Protein AF-A0A1J6XU21-F1 (afdb_monomer_lite)

Sequence (105 aa):
MTATPTLLAADVSVVSVDDIALAAYASPALTTVRQPFEEMGRAAAQRLISHIEGTDAGDEPACIRSSSSAHPPRLRRPPRADRAGWARMAASPPMTRPFGTTRAR

Radius of gyration: 22.46 Å; chains: 1; bounding box: 61×49×42 Å

Structure (mmCIF, N/CA/C/O backbone):
data_AF-A0A1J6XU21-F1
#
_entry.id   AF-A0A1J6XU21-F1
#
loop_
_atom_site.group_PDB
_atom_site.id
_atom_site.type_symbol
_atom_site.label_atom_id
_atom_site.label_alt_id
_atom_site.label_comp_id
_atom_site.label_asym_id
_atom_site.label_entity_id
_atom_site.label_seq_id
_atom_site.pdbx_PDB_ins_code
_atom_site.Cartn_x
_atom_site.Cartn_y
_atom_site.Cartn_z
_atom_site.occupancy
_atom_site.B_iso_or_equiv
_atom_site.auth_seq_id
_atom_site.auth_comp_id
_atom_site.auth_asym_id
_atom_site.auth_atom_id
_atom_site.pdbx_PDB_model_num
ATOM 1 N N . MET A 1 1 ? 34.660 15.334 -13.157 1.00 36.59 1 MET A N 1
ATOM 2 C CA . MET A 1 1 ? 34.070 14.571 -12.035 1.00 36.59 1 MET A CA 1
ATOM 3 C C . MET A 1 1 ? 33.215 13.473 -12.634 1.00 36.59 1 MET A C 1
ATOM 5 O O . MET A 1 1 ? 32.102 13.744 -13.057 1.00 36.59 1 MET A O 1
ATOM 9 N N . THR A 1 2 ? 33.763 12.270 -12.777 1.00 35.69 2 THR A N 1
ATOM 10 C CA . THR A 1 2 ? 33.044 11.130 -13.360 1.00 35.69 2 THR A CA 1
ATOM 11 C C . THR A 1 2 ? 32.443 10.348 -12.200 1.00 35.69 2 THR A C 1
ATOM 13 O O . THR A 1 2 ? 33.182 9.771 -11.406 1.00 35.69 2 THR A O 1
ATOM 16 N N . ALA A 1 3 ? 31.122 10.417 -12.035 1.00 43.91 3 ALA A N 1
ATOM 17 C CA . ALA A 1 3 ? 30.420 9.632 -11.029 1.00 43.91 3 ALA A CA 1
ATOM 18 C C . ALA A 1 3 ? 30.596 8.145 -11.363 1.00 43.91 3 ALA A C 1
ATOM 20 O O . ALA A 1 3 ? 30.235 7.698 -12.451 1.00 43.91 3 ALA A O 1
ATOM 21 N N . THR A 1 4 ? 31.207 7.393 -10.454 1.00 43.84 4 THR A N 1
ATOM 22 C CA . THR A 1 4 ? 31.351 5.943 -10.580 1.00 43.84 4 THR A CA 1
ATOM 23 C C . THR A 1 4 ? 29.954 5.313 -10.594 1.00 43.84 4 THR A C 1
ATOM 25 O O . THR A 1 4 ? 29.188 5.578 -9.665 1.00 43.84 4 THR A O 1
ATOM 28 N N . PRO A 1 5 ? 29.588 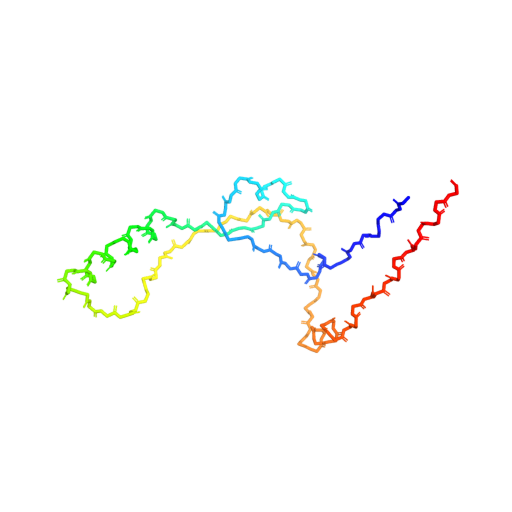4.492 -11.595 1.00 47.44 5 PRO A N 1
ATOM 29 C CA . PRO A 1 5 ? 28.288 3.835 -11.599 1.00 47.44 5 PRO A CA 1
ATOM 30 C C . PRO A 1 5 ? 28.224 2.845 -10.432 1.00 47.44 5 PRO A C 1
ATOM 32 O O . PRO A 1 5 ? 29.013 1.904 -10.345 1.00 47.44 5 PRO A O 1
ATOM 35 N N . THR A 1 6 ? 27.304 3.074 -9.499 1.00 56.22 6 THR A N 1
ATOM 36 C CA . THR A 1 6 ? 27.069 2.174 -8.370 1.00 56.22 6 THR A CA 1
ATOM 37 C C . THR A 1 6 ? 26.401 0.895 -8.885 1.00 56.22 6 THR A C 1
ATOM 39 O O . THR A 1 6 ? 25.218 0.889 -9.207 1.00 56.22 6 THR A O 1
ATOM 42 N N . LEU A 1 7 ? 27.157 -0.202 -8.967 1.00 56.03 7 LEU A N 1
ATOM 43 C CA . LEU A 1 7 ? 26.704 -1.499 -9.500 1.00 56.03 7 LEU A CA 1
ATOM 44 C C . LEU A 1 7 ? 25.671 -2.241 -8.619 1.00 56.03 7 LEU A C 1
ATOM 46 O O . LEU A 1 7 ? 25.218 -3.314 -9.000 1.00 56.03 7 LEU A O 1
ATOM 50 N N . LEU A 1 8 ? 25.254 -1.678 -7.476 1.00 58.59 8 LEU A N 1
ATOM 51 C CA . LEU A 1 8 ? 24.309 -2.308 -6.534 1.00 58.59 8 LEU A CA 1
ATOM 52 C C . LEU A 1 8 ? 22.943 -2.659 -7.155 1.00 58.59 8 LEU A C 1
ATOM 54 O O . LEU A 1 8 ? 22.277 -3.571 -6.676 1.00 58.59 8 LEU A O 1
ATOM 58 N N . ALA A 1 9 ? 22.527 -1.973 -8.223 1.00 60.53 9 ALA A N 1
ATOM 59 C CA . ALA A 1 9 ? 21.210 -2.176 -8.829 1.00 60.53 9 ALA A CA 1
ATOM 60 C C . ALA A 1 9 ? 21.082 -3.456 -9.683 1.00 60.53 9 ALA A C 1
ATOM 62 O O . ALA A 1 9 ? 19.965 -3.846 -10.010 1.00 60.53 9 ALA A O 1
ATOM 63 N N . ALA A 1 10 ? 22.182 -4.110 -10.079 1.00 65.50 10 ALA A N 1
ATOM 64 C CA . ALA A 1 10 ? 22.102 -5.285 -10.958 1.00 65.50 10 ALA A CA 1
ATOM 65 C C . ALA A 1 10 ? 21.651 -6.563 -10.225 1.00 65.50 10 ALA A C 1
ATOM 67 O O . ALA A 1 10 ? 20.984 -7.408 -10.822 1.00 65.50 10 ALA A O 1
ATOM 68 N N . ASP A 1 11 ? 21.977 -6.675 -8.934 1.00 77.88 11 ASP A N 1
ATOM 69 C CA . ASP A 1 11 ? 21.730 -7.877 -8.126 1.00 77.88 11 ASP A CA 1
ATOM 70 C C . ASP A 1 11 ? 20.589 -7.709 -7.109 1.00 77.88 11 ASP A C 1
ATOM 72 O O . ASP A 1 11 ? 20.157 -8.678 -6.481 1.00 77.88 11 ASP A O 1
ATOM 76 N N . VAL A 1 12 ? 20.070 -6.485 -6.958 1.00 79.50 12 VAL A N 1
ATOM 77 C CA . VAL A 1 12 ? 19.027 -6.132 -5.989 1.00 79.50 12 VAL A CA 1
ATOM 78 C C . VAL A 1 12 ? 17.816 -5.560 -6.716 1.00 79.50 12 VAL A C 1
ATOM 80 O O . VAL A 1 12 ? 17.926 -4.635 -7.515 1.00 79.50 12 VAL A O 1
ATOM 83 N N . SER A 1 13 ? 16.634 -6.101 -6.418 1.00 82.25 13 SER A N 1
ATOM 84 C CA . SER A 1 13 ? 15.361 -5.529 -6.870 1.00 82.25 13 SER A CA 1
ATOM 85 C C . SER A 1 13 ? 14.811 -4.567 -5.820 1.00 82.25 13 SER A C 1
ATOM 87 O O . SER A 1 13 ? 14.813 -4.884 -4.633 1.00 82.25 13 SER A O 1
ATOM 89 N N . VAL A 1 14 ? 14.313 -3.414 -6.266 1.00 86.56 14 VAL A N 1
ATOM 90 C CA . VAL A 1 14 ? 13.699 -2.382 -5.418 1.00 86.56 14 VAL A CA 1
ATOM 91 C C . VAL A 1 14 ? 12.229 -2.232 -5.811 1.00 86.56 14 VAL A C 1
ATOM 93 O O . VAL A 1 14 ? 11.908 -2.195 -7.000 1.00 86.56 14 VAL A O 1
ATOM 96 N N . VAL A 1 15 ? 11.343 -2.158 -4.815 1.00 89.44 15 VAL A N 1
ATOM 97 C CA . VAL A 1 15 ? 9.891 -2.006 -4.989 1.00 89.44 15 VAL A CA 1
ATOM 98 C C . VAL A 1 15 ? 9.411 -0.841 -4.123 1.00 89.44 15 VAL A C 1
ATOM 100 O O . VAL A 1 15 ? 9.732 -0.799 -2.937 1.00 89.44 15 VAL A O 1
ATOM 103 N N . SER A 1 16 ? 8.663 0.095 -4.711 1.00 88.75 16 SER A N 1
ATOM 104 C CA . SER A 1 16 ? 7.993 1.184 -3.990 1.00 88.75 16 SER A CA 1
ATOM 105 C C . SER A 1 16 ? 6.691 0.705 -3.352 1.00 88.75 16 SER A C 1
ATOM 107 O O . SER A 1 16 ? 6.056 -0.244 -3.820 1.00 88.75 16 SER A O 1
ATOM 109 N N . VAL A 1 17 ? 6.276 1.390 -2.295 1.00 90.50 17 VAL A N 1
ATOM 110 C CA . VAL A 1 17 ? 5.016 1.149 -1.594 1.00 90.50 17 VAL A CA 1
ATOM 111 C C . VAL A 1 17 ? 4.237 2.449 -1.634 1.00 90.50 17 VAL A C 1
ATOM 113 O O . VAL A 1 17 ? 4.554 3.324 -0.843 1.00 90.50 17 VAL A O 1
ATOM 116 N N . ASP A 1 18 ? 3.294 2.580 -2.573 1.00 90.50 18 ASP A N 1
ATOM 117 C CA . ASP A 1 18 ? 2.356 3.713 -2.716 1.00 90.50 18 ASP A CA 1
ATOM 118 C C . ASP A 1 18 ? 1.763 3.833 -4.133 1.00 90.50 18 ASP A C 1
ATOM 120 O O . ASP A 1 18 ? 0.609 4.228 -4.273 1.00 90.50 18 ASP A O 1
ATOM 124 N N . ASP A 1 19 ? 2.524 3.481 -5.173 1.00 92.00 19 ASP A N 1
ATOM 125 C CA . ASP A 1 19 ? 2.175 3.725 -6.589 1.00 92.00 19 ASP A CA 1
ATOM 126 C C . ASP A 1 19 ? 1.975 5.220 -6.899 1.00 92.00 19 ASP A C 1
ATOM 128 O O . ASP A 1 19 ? 1.034 5.624 -7.586 1.00 92.00 19 ASP A O 1
ATOM 132 N N . ILE A 1 20 ? 2.880 6.065 -6.381 1.00 92.12 20 ILE A N 1
ATOM 133 C CA . ILE A 1 20 ? 2.905 7.494 -6.720 1.00 92.12 20 ILE A CA 1
ATOM 134 C C . ILE A 1 20 ? 3.338 7.730 -8.169 1.00 92.12 20 ILE A C 1
ATOM 136 O O . ILE A 1 20 ? 4.200 7.038 -8.709 1.00 92.12 20 ILE A O 1
ATOM 140 N N . ALA A 1 21 ? 2.828 8.808 -8.771 1.00 90.88 21 ALA A N 1
ATOM 141 C CA . ALA A 1 21 ? 3.159 9.192 -10.145 1.00 90.88 21 ALA A CA 1
ATOM 142 C C . ALA A 1 21 ? 4.674 9.341 -10.389 1.00 90.88 21 ALA A C 1
ATOM 144 O O . ALA A 1 21 ? 5.163 9.010 -11.467 1.00 90.88 21 ALA A O 1
ATOM 145 N N . LEU A 1 22 ? 5.432 9.791 -9.381 1.00 90.19 22 LEU A N 1
ATOM 146 C CA . LEU A 1 22 ? 6.880 9.991 -9.486 1.00 90.19 22 LEU A CA 1
ATOM 147 C C . LEU A 1 22 ? 7.657 8.678 -9.696 1.00 90.19 22 LEU A C 1
ATOM 149 O O . LEU A 1 22 ? 8.734 8.701 -10.288 1.00 90.19 22 LEU A O 1
ATOM 153 N N . ALA A 1 23 ? 7.108 7.533 -9.276 1.00 88.81 23 ALA A N 1
ATOM 154 C CA . ALA A 1 23 ? 7.755 6.226 -9.406 1.00 88.81 23 ALA A CA 1
ATOM 155 C C . ALA A 1 23 ? 8.055 5.853 -10.872 1.00 88.81 23 ALA A C 1
ATOM 157 O O . ALA A 1 23 ? 9.065 5.202 -11.151 1.00 88.81 23 ALA A O 1
ATOM 158 N N . ALA A 1 24 ? 7.223 6.320 -11.811 1.00 88.88 24 ALA A N 1
ATOM 159 C CA . ALA A 1 24 ? 7.412 6.117 -13.248 1.00 88.88 24 ALA A CA 1
ATOM 160 C C . ALA A 1 24 ? 8.576 6.940 -13.834 1.00 88.88 24 ALA A C 1
ATOM 162 O O . ALA A 1 24 ? 9.104 6.591 -14.888 1.00 88.88 24 ALA A O 1
ATOM 163 N N . TYR A 1 25 ? 8.986 8.014 -13.154 1.00 89.88 25 TYR A N 1
ATOM 164 C CA . TYR A 1 25 ? 10.053 8.916 -13.596 1.00 89.88 25 TYR A CA 1
ATOM 165 C C . TYR A 1 25 ? 11.417 8.596 -12.968 1.00 89.88 25 TYR A C 1
ATOM 167 O O . TYR A 1 25 ? 12.418 9.220 -13.322 1.00 89.88 25 TYR A O 1
ATOM 175 N N . ALA A 1 26 ? 11.481 7.628 -12.049 1.00 87.38 26 ALA A N 1
ATOM 176 C CA . ALA A 1 26 ? 12.748 7.096 -11.565 1.00 87.38 26 ALA A CA 1
ATOM 177 C C . ALA A 1 26 ? 13.523 6.414 -12.709 1.00 87.38 26 ALA A C 1
ATOM 179 O O . ALA A 1 26 ? 12.938 5.909 -13.667 1.00 87.38 26 ALA A O 1
ATOM 180 N N . SER A 1 27 ? 14.853 6.375 -12.604 1.00 86.06 27 SER A N 1
ATOM 181 C CA . SER A 1 27 ? 15.708 5.681 -13.569 1.00 86.06 27 SER A CA 1
ATOM 182 C C . SER A 1 27 ? 16.564 4.633 -12.854 1.00 86.06 27 SER A C 1
ATOM 184 O O . SER A 1 27 ? 17.549 5.009 -12.213 1.00 86.06 27 SER A O 1
ATOM 186 N N . PRO A 1 28 ? 16.238 3.330 -12.978 1.00 84.81 28 PRO A N 1
ATOM 187 C CA . PRO A 1 28 ? 15.104 2.749 -13.718 1.00 84.81 28 PRO A CA 1
ATOM 188 C C . PRO A 1 28 ? 13.741 3.006 -13.046 1.00 84.81 28 PRO A C 1
ATOM 190 O O . PRO A 1 28 ? 13.686 3.258 -11.843 1.00 84.81 28 PRO A O 1
ATOM 193 N N . ALA A 1 29 ? 12.647 2.909 -13.815 1.00 86.81 29 ALA A N 1
ATOM 194 C CA . ALA A 1 29 ? 11.289 3.024 -13.277 1.00 86.81 29 ALA A CA 1
ATOM 195 C C . ALA A 1 29 ? 11.046 1.960 -12.194 1.00 86.81 29 ALA A C 1
ATOM 197 O O . ALA A 1 29 ? 11.474 0.809 -12.339 1.00 86.81 29 ALA A O 1
ATOM 198 N N . LEU A 1 30 ? 10.368 2.342 -11.110 1.00 89.25 30 LEU A N 1
ATOM 199 C CA . LEU A 1 30 ? 10.174 1.461 -9.959 1.00 89.25 30 LEU A CA 1
ATOM 200 C C . LEU A 1 30 ? 8.979 0.527 -10.166 1.00 89.25 30 LEU A C 1
ATOM 202 O O . LEU A 1 30 ? 7.899 0.941 -10.582 1.00 89.25 30 LEU A O 1
ATOM 206 N N . THR A 1 31 ? 9.153 -0.743 -9.797 1.00 90.69 31 THR A N 1
ATOM 207 C CA . THR A 1 31 ? 8.009 -1.617 -9.500 1.00 90.69 31 THR A CA 1
ATOM 208 C C . THR A 1 31 ? 7.329 -1.101 -8.239 1.00 90.69 31 THR A C 1
ATOM 210 O O . THR A 1 31 ? 8.018 -0.654 -7.325 1.00 90.69 31 THR A O 1
ATOM 213 N N . THR A 1 32 ? 6.002 -1.156 -8.166 1.00 92.19 32 THR A N 1
ATOM 214 C CA . THR A 1 32 ? 5.273 -0.586 -7.029 1.00 92.19 32 THR A CA 1
ATOM 215 C C . THR A 1 32 ? 4.062 -1.413 -6.612 1.00 92.19 32 T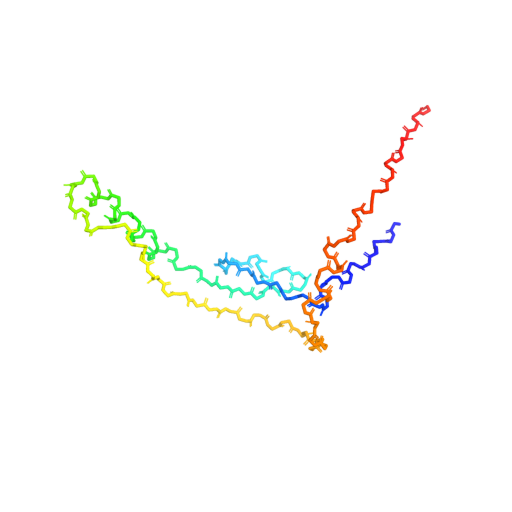HR A C 1
ATOM 217 O O . THR A 1 32 ? 3.489 -2.166 -7.404 1.00 92.19 32 THR A O 1
ATOM 220 N N . VAL A 1 33 ? 3.682 -1.271 -5.345 1.00 93.69 33 VAL A N 1
ATOM 221 C CA . VAL A 1 33 ? 2.443 -1.782 -4.759 1.00 93.69 33 VAL A CA 1
ATOM 222 C C . VAL A 1 33 ? 1.579 -0.587 -4.370 1.00 93.69 33 VAL A C 1
ATOM 224 O O . VAL A 1 33 ? 1.995 0.243 -3.564 1.00 93.69 33 VAL A O 1
ATOM 227 N N . ARG A 1 34 ? 0.369 -0.505 -4.923 1.00 91.81 34 ARG A N 1
ATOM 228 C CA . ARG A 1 34 ? -0.597 0.552 -4.628 1.00 91.81 34 ARG A CA 1
ATOM 229 C C . ARG A 1 34 ? -1.215 0.312 -3.260 1.00 91.81 34 ARG A C 1
ATOM 231 O O . ARG A 1 34 ? -1.875 -0.707 -3.037 1.00 91.81 34 ARG A O 1
ATOM 238 N N . GLN A 1 35 ? -1.031 1.272 -2.362 1.00 93.50 35 GLN A N 1
ATOM 239 C CA . GLN A 1 35 ? -1.700 1.251 -1.070 1.00 93.50 35 GLN A CA 1
ATOM 240 C C . GLN A 1 35 ? -3.169 1.673 -1.242 1.00 93.50 35 GLN A C 1
ATOM 242 O O . GLN A 1 35 ? -3.445 2.708 -1.854 1.00 93.50 35 GLN A O 1
ATOM 247 N N . PRO A 1 36 ? -4.128 0.898 -0.712 1.00 93.75 36 PRO A N 1
ATOM 248 C CA . PRO A 1 36 ? -5.546 1.244 -0.729 1.00 93.75 36 PRO A CA 1
ATOM 249 C C . PRO A 1 36 ? -5.841 2.304 0.346 1.00 93.75 36 PRO A C 1
ATOM 251 O O . PRO A 1 36 ? -6.528 2.042 1.330 1.00 93.75 36 PRO A O 1
ATOM 254 N N . PHE A 1 37 ? -5.285 3.511 0.178 1.00 92.88 37 PHE A N 1
ATOM 255 C CA . PHE A 1 37 ? -5.303 4.573 1.192 1.00 92.88 37 PHE A CA 1
ATOM 256 C C . PHE A 1 37 ? -6.705 4.937 1.681 1.00 92.88 37 PHE A C 1
ATOM 258 O O . PHE A 1 37 ? -6.882 5.196 2.867 1.00 92.88 37 PHE A O 1
ATOM 265 N N . GLU A 1 38 ? -7.701 4.940 0.793 1.00 94.19 38 GLU A N 1
ATOM 266 C CA . GLU A 1 38 ? -9.079 5.258 1.172 1.00 94.19 38 GLU A CA 1
ATOM 267 C C . GLU A 1 38 ? -9.660 4.207 2.127 1.00 94.19 38 GLU A C 1
ATOM 269 O O . GLU A 1 38 ? -10.218 4.549 3.168 1.00 94.19 38 GLU A O 1
ATOM 274 N N . GLU A 1 39 ? -9.497 2.925 1.803 1.00 94.56 39 GLU A N 1
ATOM 275 C CA . GLU A 1 39 ? -9.987 1.821 2.629 1.00 94.56 39 GLU A CA 1
ATOM 276 C C . GLU A 1 39 ? -9.220 1.750 3.955 1.00 94.56 39 GLU A C 1
ATOM 278 O O . GLU A 1 39 ? -9.832 1.611 5.014 1.00 94.56 39 GLU A O 1
ATOM 283 N N . MET A 1 40 ? -7.897 1.957 3.918 1.00 94.31 40 MET A N 1
ATOM 284 C CA . MET A 1 40 ? -7.057 2.049 5.117 1.00 94.31 40 MET A CA 1
ATOM 285 C C . MET A 1 40 ? -7.482 3.201 6.026 1.00 94.31 40 MET A C 1
ATOM 287 O O . MET A 1 40 ? -7.646 3.006 7.229 1.00 94.31 40 MET A O 1
ATOM 291 N N . GLY A 1 41 ? -7.688 4.393 5.463 1.00 93.94 41 GLY A N 1
ATOM 292 C CA . GLY A 1 41 ? -8.121 5.569 6.213 1.00 93.94 41 GLY A CA 1
ATOM 293 C C . GLY A 1 41 ? -9.513 5.387 6.810 1.00 93.94 41 GLY A C 1
ATOM 294 O O . GLY A 1 41 ? -9.733 5.733 7.968 1.00 93.94 41 GLY A O 1
ATOM 295 N N . ARG A 1 42 ? -10.437 4.781 6.055 1.00 94.94 42 ARG A N 1
ATOM 296 C CA . ARG A 1 42 ? -11.785 4.460 6.534 1.00 94.94 42 ARG A CA 1
ATOM 297 C C . ARG A 1 42 ? -11.747 3.483 7.706 1.00 94.94 42 ARG A C 1
ATOM 299 O O . ARG A 1 42 ? -12.361 3.767 8.729 1.00 94.94 42 ARG A O 1
ATOM 306 N N . ALA A 1 43 ? -11.008 2.382 7.577 1.00 92.44 43 ALA A N 1
ATOM 307 C CA . ALA A 1 43 ? -10.864 1.393 8.643 1.00 92.44 43 ALA A CA 1
ATOM 308 C C . ALA A 1 43 ? -10.219 2.002 9.899 1.00 92.44 43 ALA A C 1
ATOM 310 O O . ALA A 1 43 ? -10.698 1.783 11.011 1.00 92.44 43 ALA A O 1
ATOM 311 N N . ALA A 1 44 ? -9.180 2.826 9.726 1.00 92.44 44 ALA A N 1
ATOM 312 C CA . ALA A 1 44 ? -8.522 3.517 10.831 1.00 92.44 44 ALA A CA 1
ATOM 313 C C . ALA A 1 44 ? -9.465 4.498 11.548 1.00 92.44 44 ALA A C 1
ATOM 315 O O . ALA A 1 44 ? -9.543 4.490 12.775 1.00 92.44 44 ALA A O 1
ATOM 316 N N . ALA A 1 45 ? -10.213 5.312 10.795 1.00 94.94 45 ALA A N 1
ATOM 317 C CA . ALA A 1 45 ? -11.164 6.266 11.360 1.00 94.94 45 ALA A CA 1
ATOM 318 C C . ALA A 1 45 ? -12.310 5.564 12.102 1.00 94.94 45 ALA A C 1
ATOM 320 O O . ALA A 1 45 ? -12.650 5.960 13.213 1.00 94.94 45 ALA A O 1
ATOM 321 N N . GLN A 1 46 ? -12.873 4.501 11.519 1.00 92.69 46 GLN A N 1
ATOM 322 C CA . GLN A 1 46 ? -13.921 3.701 12.157 1.00 92.69 46 GLN A CA 1
ATOM 323 C C . GLN A 1 46 ? -13.445 3.120 13.484 1.00 92.69 46 GLN A C 1
ATOM 325 O O . GLN A 1 46 ? -14.139 3.240 14.488 1.00 92.69 46 GLN A O 1
ATOM 330 N N . ARG A 1 47 ? -12.235 2.560 13.510 1.00 91.19 47 ARG A N 1
ATOM 331 C CA . ARG A 1 47 ? -11.677 1.992 14.732 1.00 91.19 47 ARG A CA 1
ATOM 332 C C . ARG A 1 47 ? -11.406 3.044 15.799 1.00 91.19 47 ARG A C 1
ATOM 334 O O . ARG A 1 47 ? -11.716 2.817 16.961 1.00 91.19 47 ARG A O 1
ATOM 341 N N . LEU A 1 48 ? -10.892 4.211 15.410 1.00 92.31 48 LEU A N 1
ATOM 342 C CA . LEU A 1 48 ? -10.713 5.328 16.335 1.00 92.31 48 LEU A CA 1
ATOM 343 C C . LEU A 1 48 ? -12.048 5.752 16.966 1.00 92.31 48 LEU A C 1
ATOM 345 O O . LEU A 1 48 ? -12.105 5.972 18.172 1.00 92.31 48 LEU A O 1
ATOM 349 N N . ILE A 1 49 ? -13.117 5.833 16.171 1.00 94.31 49 ILE A N 1
ATOM 350 C CA . ILE A 1 49 ? -14.463 6.152 16.666 1.00 94.31 49 ILE A CA 1
ATOM 351 C C . ILE A 1 49 ? -14.949 5.067 17.633 1.00 94.31 49 ILE A C 1
ATOM 353 O O . ILE A 1 49 ? -15.326 5.395 18.753 1.00 94.31 49 ILE A O 1
ATOM 357 N N . SER A 1 50 ? -14.864 3.786 17.262 1.00 92.62 50 SER A N 1
ATOM 358 C CA . SER A 1 50 ? -15.261 2.678 18.142 1.00 92.62 50 SER A CA 1
ATOM 359 C C . SER A 1 50 ? -14.477 2.653 19.452 1.00 92.62 50 SER A C 1
ATOM 361 O O . SER A 1 50 ? -15.042 2.393 20.512 1.00 92.62 50 SER A O 1
ATOM 363 N N . HIS A 1 51 ? -13.187 2.984 19.409 1.00 91.62 51 HIS A N 1
ATOM 364 C CA . HIS A 1 51 ? -12.360 3.100 20.603 1.00 91.62 51 HIS A CA 1
ATOM 365 C C . HIS A 1 51 ? -12.807 4.267 21.500 1.00 91.62 51 HIS A C 1
ATOM 367 O O . HIS A 1 51 ? -12.840 4.129 22.721 1.00 91.62 51 HIS A O 1
ATOM 373 N N . ILE A 1 52 ? -13.180 5.412 20.918 1.00 94.62 52 ILE A N 1
ATOM 374 C CA . ILE A 1 52 ? -13.733 6.558 21.662 1.00 94.62 52 ILE A CA 1
ATOM 375 C C . ILE A 1 52 ? -15.094 6.209 22.283 1.00 94.62 52 ILE A C 1
ATOM 377 O O . ILE A 1 52 ? -15.375 6.608 23.411 1.00 94.62 52 ILE A O 1
ATOM 381 N N . GLU A 1 53 ? -15.927 5.453 21.570 1.00 95.25 53 GLU A N 1
ATOM 382 C CA . GLU A 1 53 ? -17.261 5.032 22.016 1.00 95.25 53 GLU A CA 1
ATOM 383 C C . GLU A 1 53 ? -17.239 3.830 22.977 1.00 95.25 53 GLU A C 1
ATOM 385 O O . GLU A 1 53 ? -18.272 3.478 23.545 1.00 95.25 53 GLU A O 1
ATOM 390 N N . GLY A 1 54 ? -16.080 3.192 23.178 1.00 92.12 54 GLY A N 1
ATOM 391 C CA . GLY A 1 54 ? -15.943 1.992 24.009 1.00 92.12 54 GLY A CA 1
ATOM 392 C C . GLY A 1 54 ? -16.571 0.735 23.395 1.00 92.12 54 GLY A C 1
ATOM 393 O O . GLY A 1 54 ? -16.885 -0.209 24.117 1.00 92.12 54 GLY A O 1
ATOM 394 N N . THR A 1 55 ? -16.771 0.718 22.077 1.00 89.19 55 THR A N 1
ATOM 395 C CA . THR A 1 55 ? -17.375 -0.390 21.316 1.00 89.19 55 THR A CA 1
ATOM 396 C C . THR A 1 55 ? -16.343 -1.239 20.569 1.00 89.19 55 THR A C 1
ATOM 398 O O . THR A 1 55 ? -16.714 -2.116 19.788 1.00 89.19 55 THR A O 1
ATOM 401 N N . ASP A 1 56 ? -15.050 -0.987 20.788 1.00 82.75 56 ASP A N 1
ATOM 402 C CA . ASP A 1 56 ? -13.971 -1.672 20.080 1.00 82.75 56 ASP A CA 1
ATOM 403 C C . ASP A 1 56 ? -13.893 -3.168 20.444 1.00 82.75 56 ASP A C 1
ATOM 405 O O . ASP A 1 56 ? -13.957 -3.553 21.614 1.00 82.75 56 ASP A O 1
ATOM 409 N N . ALA A 1 57 ? -13.767 -4.019 19.423 1.00 67.50 57 ALA A N 1
ATOM 410 C CA . ALA A 1 57 ? -13.860 -5.477 19.537 1.00 67.50 57 ALA A CA 1
ATOM 411 C C . ALA A 1 57 ? -12.493 -6.185 19.626 1.00 67.50 57 ALA A C 1
ATOM 413 O O . ALA A 1 57 ? -12.450 -7.411 19.750 1.00 67.50 57 ALA A O 1
ATOM 414 N N . GLY A 1 58 ? -11.379 -5.448 19.581 1.00 69.56 58 GLY A N 1
ATOM 415 C CA . GLY A 1 58 ? -10.038 -5.992 19.815 1.00 69.56 58 GLY A CA 1
ATOM 416 C C . GLY A 1 58 ? -8.946 -5.368 18.949 1.00 69.56 58 GLY A C 1
ATOM 417 O O . GLY A 1 58 ? -9.223 -4.617 18.020 1.00 69.56 58 GLY A O 1
ATOM 418 N N . ASP A 1 59 ? -7.690 -5.722 19.241 1.00 70.38 59 ASP A N 1
ATOM 419 C CA . ASP A 1 59 ? -6.501 -5.033 18.717 1.00 70.38 59 ASP A CA 1
ATOM 420 C C . ASP A 1 59 ? -5.937 -5.608 17.395 1.00 70.38 59 ASP A C 1
ATOM 422 O O . ASP A 1 59 ? -4.857 -5.248 16.936 1.00 70.38 59 ASP A O 1
ATOM 426 N N . GLU A 1 60 ? -6.707 -6.440 16.688 1.00 75.19 60 GLU A N 1
ATOM 427 C CA . GLU A 1 60 ? -6.239 -7.053 15.438 1.00 75.19 60 GLU A CA 1
ATOM 428 C C . GLU A 1 60 ? -6.271 -6.069 14.255 1.00 75.19 60 GLU A C 1
ATOM 430 O O . GLU A 1 60 ? -7.312 -5.450 14.006 1.00 75.19 60 GLU A O 1
ATOM 435 N N . PRO A 1 61 ? -5.169 -5.900 13.506 1.00 74.50 61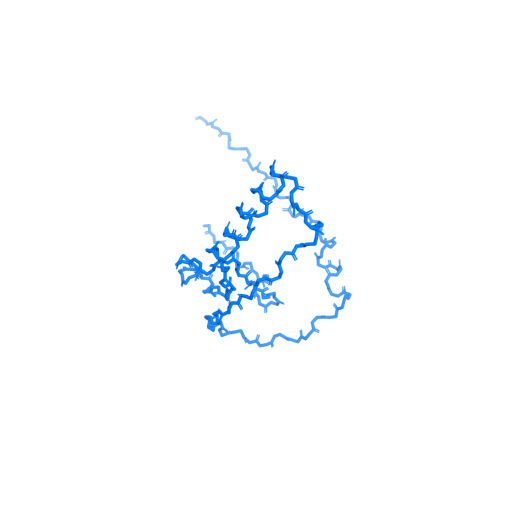 PRO A N 1
ATOM 436 C CA . PRO A 1 61 ? -5.116 -4.991 12.369 1.00 74.50 61 PRO A CA 1
ATOM 437 C C . PRO A 1 61 ? -5.972 -5.495 11.198 1.00 74.50 61 PRO A C 1
ATOM 439 O O . PRO A 1 61 ? -5.944 -6.671 10.834 1.00 74.50 61 PRO A O 1
ATOM 442 N N . ALA A 1 62 ? -6.700 -4.586 10.547 1.00 80.69 62 ALA A N 1
ATOM 443 C CA . ALA A 1 62 ? -7.474 -4.914 9.353 1.00 80.69 62 ALA A CA 1
ATOM 444 C C . ALA A 1 62 ? -6.542 -5.232 8.167 1.00 80.69 62 ALA A C 1
ATOM 446 O O . ALA A 1 62 ? -5.743 -4.394 7.744 1.00 80.69 62 ALA A O 1
ATOM 447 N N . CYS A 1 63 ? -6.652 -6.440 7.603 1.00 82.44 63 CYS A N 1
ATOM 448 C CA . CYS A 1 63 ? -5.936 -6.808 6.382 1.00 82.44 63 CYS A CA 1
ATOM 449 C C . CYS A 1 63 ? -6.675 -6.252 5.159 1.00 82.44 63 CYS A C 1
ATOM 451 O O . CYS A 1 63 ? -7.762 -6.720 4.821 1.00 82.44 63 CYS A O 1
ATOM 453 N N . ILE A 1 64 ? -6.073 -5.269 4.490 1.00 88.06 64 ILE A N 1
ATOM 454 C CA . ILE A 1 64 ? -6.652 -4.618 3.313 1.00 88.06 64 ILE A CA 1
ATOM 455 C C . ILE A 1 64 ? -5.853 -5.008 2.069 1.00 88.06 64 ILE A C 1
ATOM 457 O O . ILE A 1 64 ? -4.620 -4.978 2.062 1.00 88.06 64 ILE A O 1
ATOM 461 N N . ARG A 1 65 ? -6.555 -5.401 1.002 1.00 89.50 65 ARG A N 1
ATOM 462 C CA . ARG A 1 65 ? -5.937 -5.912 -0.227 1.00 89.50 65 ARG A CA 1
ATOM 463 C C . ARG A 1 65 ? -5.317 -4.780 -1.050 1.00 89.50 65 ARG A C 1
ATOM 465 O O . ARG A 1 65 ? -6.010 -3.860 -1.467 1.00 89.50 65 ARG A O 1
ATOM 472 N N . SER A 1 66 ? -4.032 -4.907 -1.372 1.00 87.31 66 SER A N 1
ATOM 473 C CA . SER A 1 66 ? -3.328 -4.032 -2.315 1.00 87.31 66 SER A CA 1
ATOM 474 C C . SER A 1 66 ? -3.268 -4.620 -3.731 1.00 87.31 66 SER A C 1
ATOM 476 O O . SER A 1 66 ? -3.446 -5.824 -3.939 1.00 87.31 66 SER A O 1
ATOM 478 N N . SER A 1 67 ? -3.000 -3.762 -4.717 1.00 86.50 67 SER A N 1
ATOM 479 C CA . SER A 1 67 ? -2.678 -4.155 -6.096 1.00 86.50 67 SER A CA 1
ATOM 480 C C . SER A 1 67 ? -1.231 -3.787 -6.430 1.00 86.50 67 SER A C 1
ATOM 482 O O . SER A 1 67 ? -0.634 -2.940 -5.769 1.00 86.50 67 SER A O 1
ATOM 484 N N . SER A 1 68 ? -0.634 -4.423 -7.437 1.00 83.50 68 SER A N 1
ATOM 485 C CA . SER A 1 68 ? 0.738 -4.130 -7.864 1.00 83.50 68 SER A CA 1
ATOM 486 C C . SER A 1 68 ? 0.800 -3.691 -9.321 1.00 83.50 68 SER A C 1
ATOM 488 O O . SER A 1 68 ? 0.039 -4.162 -10.167 1.00 83.50 68 SER A O 1
ATOM 490 N N . SER A 1 69 ? 1.735 -2.786 -9.608 1.00 79.56 69 SER A N 1
ATOM 491 C CA . SER A 1 69 ? 2.075 -2.352 -10.957 1.00 79.56 69 SER A CA 1
ATOM 492 C C . SER A 1 69 ? 3.524 -2.725 -11.241 1.00 79.56 69 SER A C 1
ATOM 494 O O . SER A 1 69 ? 4.467 -2.231 -10.614 1.00 79.56 69 SER A O 1
ATOM 496 N N . ALA A 1 70 ? 3.700 -3.634 -12.195 1.00 67.62 70 ALA A N 1
ATOM 497 C CA . ALA A 1 70 ? 5.005 -3.964 -12.732 1.00 67.62 70 ALA A CA 1
ATOM 498 C C . ALA A 1 70 ? 5.304 -2.999 -13.881 1.00 67.62 70 ALA A C 1
ATOM 500 O O . ALA A 1 70 ? 4.939 -3.256 -15.025 1.00 67.62 70 ALA A O 1
ATOM 501 N N . HIS A 1 71 ? 5.982 -1.891 -13.584 1.00 60.38 71 HIS A N 1
ATOM 502 C CA . HIS A 1 71 ? 6.721 -1.172 -14.618 1.00 60.38 71 HIS A CA 1
ATOM 503 C C . HIS A 1 71 ? 7.928 -2.036 -14.951 1.00 60.38 71 HIS A C 1
ATOM 505 O O . HIS A 1 71 ? 8.793 -2.153 -14.089 1.00 60.38 71 HIS A O 1
ATOM 511 N N . PRO A 1 72 ? 7.979 -2.717 -16.108 1.00 52.31 72 PRO A N 1
ATOM 512 C CA . PRO A 1 72 ? 8.955 -3.771 -16.324 1.00 52.31 72 PRO A CA 1
ATOM 513 C C . PRO A 1 72 ? 10.359 -3.160 -16.350 1.00 52.31 72 PRO A C 1
ATOM 515 O O . PRO A 1 72 ? 10.707 -2.501 -17.335 1.00 52.31 72 PRO A O 1
ATOM 518 N N . PRO A 1 73 ? 11.218 -3.391 -15.339 1.00 54.31 73 PRO A N 1
ATOM 519 C CA . PRO A 1 73 ? 12.622 -3.137 -15.549 1.00 54.31 73 PRO A CA 1
ATOM 520 C C . PRO A 1 73 ? 13.132 -4.324 -16.375 1.00 54.31 73 PRO A C 1
ATOM 522 O O . PRO A 1 73 ? 12.872 -5.488 -16.052 1.00 54.31 73 PRO A O 1
ATOM 525 N N . ARG A 1 74 ? 13.847 -4.071 -17.476 1.00 55.31 74 ARG A N 1
ATOM 526 C CA . ARG A 1 74 ? 14.572 -5.137 -18.187 1.00 55.31 74 ARG A CA 1
ATOM 527 C C . ARG A 1 74 ? 15.757 -5.589 -17.326 1.00 55.31 74 ARG A C 1
ATOM 529 O O . ARG A 1 74 ? 16.905 -5.299 -17.641 1.00 55.31 74 ARG A O 1
ATOM 536 N N . LEU A 1 75 ? 15.485 -6.274 -16.220 1.00 53.47 75 LEU A N 1
ATOM 537 C CA . LEU A 1 75 ? 16.504 -6.911 -15.399 1.00 53.47 75 LEU A CA 1
ATOM 538 C C . LEU A 1 75 ? 16.895 -8.222 -16.083 1.00 53.47 75 LEU A C 1
ATOM 540 O O . LEU A 1 75 ? 16.105 -9.165 -16.166 1.00 53.47 75 LEU A O 1
ATOM 544 N N . ARG A 1 76 ? 18.135 -8.298 -16.578 1.00 52.88 76 ARG A N 1
ATOM 545 C CA . ARG A 1 76 ? 18.793 -9.597 -16.765 1.00 52.88 76 ARG A CA 1
ATOM 546 C C . ARG A 1 76 ? 18.748 -10.298 -15.407 1.00 52.88 76 ARG A C 1
ATOM 548 O O . ARG A 1 76 ? 19.216 -9.720 -14.436 1.00 52.88 76 ARG A O 1
ATOM 555 N N . ARG A 1 77 ? 18.178 -11.505 -15.321 1.00 47.31 77 ARG A N 1
ATOM 556 C CA . ARG A 1 77 ? 18.165 -12.273 -14.063 1.00 47.31 77 ARG A CA 1
ATOM 557 C C . ARG A 1 77 ? 19.618 -12.527 -13.635 1.00 47.31 77 ARG A C 1
ATOM 559 O O . ARG A 1 77 ? 20.324 -13.197 -14.394 1.00 47.31 77 ARG A O 1
ATOM 566 N N . PRO A 1 78 ? 20.075 -12.033 -12.475 1.00 51.75 78 PRO A N 1
ATOM 567 C CA . PRO A 1 78 ? 21.371 -12.425 -11.948 1.00 51.75 78 PRO A CA 1
ATOM 568 C C . PRO A 1 78 ? 21.301 -13.875 -11.432 1.00 51.75 78 PRO A C 1
ATOM 570 O O . PRO A 1 78 ? 20.215 -14.365 -11.086 1.00 51.75 78 PRO A O 1
ATOM 573 N N . PRO A 1 79 ? 22.430 -14.604 -11.393 1.00 53.81 79 PRO A N 1
ATOM 574 C CA . PRO A 1 79 ? 22.497 -15.880 -10.689 1.00 53.81 79 PRO A CA 1
ATOM 575 C C . PRO A 1 79 ? 22.134 -15.661 -9.211 1.00 53.81 79 PRO A C 1
ATOM 577 O O . PRO A 1 79 ? 22.549 -14.677 -8.606 1.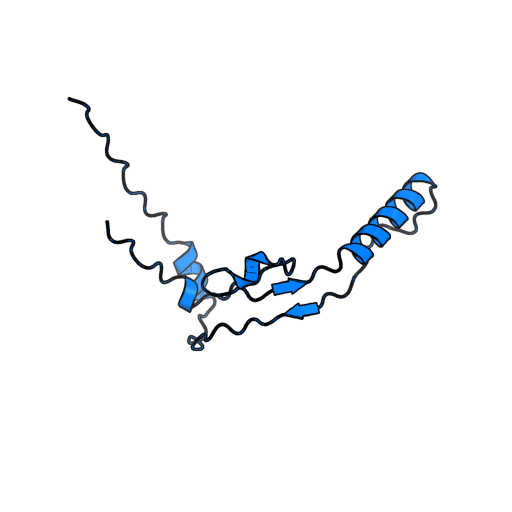00 53.81 79 PRO A O 1
ATOM 580 N N . ARG A 1 80 ? 21.320 -16.551 -8.624 1.00 55.84 80 ARG A N 1
ATOM 581 C CA . ARG A 1 80 ? 20.865 -16.426 -7.227 1.00 55.84 80 ARG A CA 1
ATOM 582 C C . ARG A 1 80 ? 22.068 -16.297 -6.281 1.00 55.84 80 ARG A C 1
ATOM 584 O O . ARG A 1 80 ? 22.810 -17.262 -6.123 1.00 55.84 80 ARG A O 1
ATOM 591 N N . ALA A 1 81 ? 22.218 -15.148 -5.621 1.00 58.28 81 ALA A N 1
ATOM 592 C CA . ALA A 1 81 ? 23.163 -14.995 -4.519 1.00 58.28 81 ALA A CA 1
ATOM 593 C C . ALA A 1 81 ? 22.700 -15.835 -3.315 1.00 58.28 81 ALA A C 1
ATOM 595 O O . ALA A 1 81 ? 21.549 -15.732 -2.882 1.00 58.28 81 ALA A O 1
ATOM 596 N N . ASP A 1 82 ? 23.587 -16.678 -2.785 1.00 64.19 82 ASP A N 1
ATOM 597 C CA . ASP A 1 82 ? 23.342 -17.464 -1.575 1.00 64.19 82 ASP A CA 1
ATOM 598 C C . ASP A 1 82 ? 23.359 -16.578 -0.311 1.00 64.19 82 ASP A C 1
ATOM 600 O O . ASP A 1 82 ? 23.856 -15.450 -0.325 1.00 64.19 82 ASP A O 1
ATOM 604 N N . ARG A 1 83 ? 22.819 -17.067 0.819 1.00 53.84 83 ARG A N 1
ATOM 605 C CA . ARG A 1 83 ? 22.793 -16.325 2.105 1.00 53.84 83 ARG A CA 1
ATOM 606 C C . ARG A 1 83 ? 24.179 -15.823 2.544 1.00 53.84 83 ARG A C 1
ATOM 608 O O . ARG A 1 83 ? 24.264 -14.804 3.225 1.00 53.84 83 ARG A O 1
ATOM 615 N N . ALA A 1 84 ? 25.250 -16.519 2.163 1.00 58.28 84 ALA A N 1
ATOM 616 C CA . ALA A 1 84 ? 26.621 -16.147 2.497 1.00 58.28 84 ALA A CA 1
ATOM 617 C C . ALA A 1 84 ? 27.112 -14.920 1.703 1.00 58.28 84 ALA A C 1
ATOM 619 O O . ALA A 1 84 ? 27.907 -14.132 2.222 1.00 58.28 84 ALA A O 1
ATOM 620 N N . GLY A 1 85 ? 26.623 -14.722 0.474 1.00 61.78 85 GLY A N 1
ATOM 621 C CA . GLY A 1 85 ? 26.897 -13.539 -0.343 1.00 61.78 85 GLY A CA 1
ATOM 622 C C . GLY A 1 85 ? 26.381 -12.240 0.281 1.00 61.78 85 GLY A C 1
ATOM 623 O O . GLY A 1 85 ? 27.114 -11.254 0.337 1.00 61.78 85 GLY A O 1
ATOM 624 N N . TRP A 1 86 ? 25.166 -12.260 0.840 1.00 57.03 86 TRP A N 1
ATOM 625 C CA . TRP A 1 86 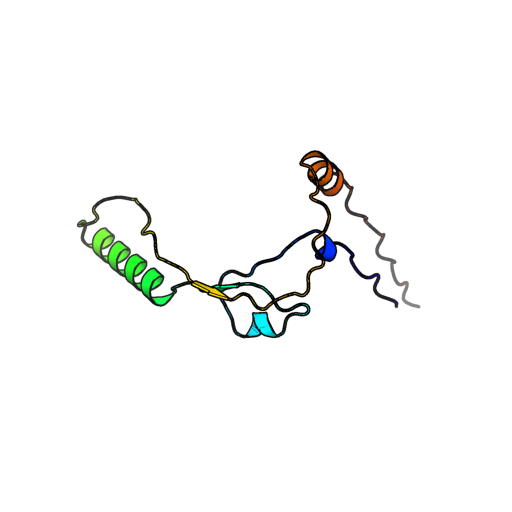? 24.552 -11.090 1.486 1.00 57.03 86 TRP A CA 1
ATOM 626 C C . TRP A 1 86 ? 25.303 -10.658 2.753 1.00 57.03 86 TRP A C 1
ATOM 628 O O . TRP A 1 86 ? 25.544 -9.469 2.956 1.00 57.03 86 TRP A O 1
ATOM 638 N N . ALA A 1 87 ? 25.738 -11.621 3.573 1.00 58.22 87 ALA A N 1
ATOM 639 C CA . ALA A 1 87 ? 26.476 -11.351 4.807 1.00 58.22 87 ALA A CA 1
ATOM 640 C C . ALA A 1 87 ? 27.854 -10.709 4.552 1.00 58.22 87 ALA A C 1
ATOM 642 O O . ALA A 1 87 ? 28.246 -9.792 5.270 1.00 58.22 87 ALA A O 1
ATOM 643 N N . ARG A 1 88 ? 28.575 -11.135 3.503 1.00 62.38 88 ARG A N 1
ATOM 644 C CA . ARG A 1 88 ? 29.872 -10.536 3.124 1.00 62.38 88 ARG A CA 1
ATOM 645 C C . ARG A 1 88 ? 29.736 -9.097 2.627 1.00 62.38 88 ARG A C 1
ATOM 647 O O . ARG A 1 88 ? 30.595 -8.266 2.906 1.00 62.38 88 ARG A O 1
ATOM 654 N N . MET A 1 89 ? 28.656 -8.799 1.912 1.00 57.34 89 MET A N 1
ATOM 655 C CA . MET A 1 89 ? 28.413 -7.472 1.350 1.00 57.34 89 MET A CA 1
ATOM 656 C C . MET A 1 89 ? 28.007 -6.460 2.434 1.00 57.34 89 MET A C 1
ATOM 658 O O . MET A 1 89 ? 28.518 -5.344 2.447 1.00 57.34 89 MET A O 1
ATOM 662 N N . ALA A 1 90 ? 27.177 -6.875 3.398 1.00 59.12 90 ALA A N 1
ATOM 663 C CA . ALA A 1 90 ? 26.807 -6.060 4.559 1.00 59.12 90 ALA A CA 1
ATOM 664 C C . ALA A 1 90 ? 27.973 -5.815 5.541 1.00 59.12 90 ALA A C 1
ATOM 666 O O . ALA A 1 90 ? 27.965 -4.824 6.264 1.00 59.12 90 ALA A O 1
ATOM 667 N N . ALA A 1 91 ? 28.979 -6.697 5.560 1.00 57.50 91 ALA A N 1
ATOM 668 C CA . ALA A 1 91 ? 30.158 -6.589 6.422 1.00 57.50 91 ALA A CA 1
ATOM 669 C C . ALA A 1 91 ? 31.302 -5.740 5.827 1.00 57.50 91 ALA A C 1
ATOM 671 O O . ALA A 1 91 ? 32.361 -5.623 6.445 1.00 57.50 91 ALA A O 1
ATOM 672 N N . SER A 1 92 ? 31.127 -5.159 4.634 1.00 49.53 92 SER A N 1
ATOM 673 C CA . SER A 1 92 ? 32.138 -4.270 4.051 1.00 49.53 92 SER A CA 1
ATOM 674 C C . SER A 1 92 ? 32.131 -2.919 4.782 1.00 49.53 92 SER A C 1
ATOM 676 O O . SER A 1 92 ? 31.064 -2.313 4.903 1.00 49.53 92 SER A O 1
ATOM 678 N N . PRO A 1 93 ? 33.280 -2.423 5.283 1.00 49.50 93 PRO A N 1
ATOM 679 C CA . PRO A 1 93 ? 33.320 -1.163 6.017 1.00 49.50 93 PRO A CA 1
ATOM 680 C C . PRO A 1 93 ? 32.877 0.001 5.115 1.00 49.50 93 PRO A C 1
ATOM 682 O O . PRO A 1 93 ? 33.201 -0.004 3.921 1.00 49.50 93 PRO A O 1
ATOM 685 N N . PRO A 1 94 ? 32.160 1.014 5.646 1.00 50.00 94 PRO A N 1
ATOM 686 C CA . PRO A 1 94 ? 31.820 2.193 4.864 1.00 50.00 94 PRO A CA 1
ATOM 687 C C . PRO A 1 94 ? 33.119 2.846 4.398 1.00 50.00 94 PRO A C 1
ATOM 689 O O . PRO A 1 94 ? 34.003 3.151 5.196 1.00 50.00 94 PRO A O 1
ATOM 692 N N . MET A 1 95 ? 33.250 3.022 3.086 1.00 46.97 95 MET A N 1
ATOM 693 C CA . MET A 1 95 ? 34.438 3.587 2.458 1.00 46.97 95 MET A CA 1
ATOM 694 C C . MET A 1 95 ? 34.498 5.094 2.756 1.00 46.97 95 MET A C 1
ATOM 696 O O . MET A 1 95 ? 34.083 5.926 1.952 1.00 46.97 95 MET A O 1
ATOM 700 N N . THR A 1 96 ? 34.981 5.455 3.946 1.00 49.78 96 THR A N 1
ATOM 701 C CA . THR A 1 96 ? 35.229 6.835 4.369 1.00 49.78 96 THR A CA 1
ATOM 702 C C . THR A 1 96 ? 36.389 7.402 3.561 1.00 49.78 96 THR A C 1
ATOM 704 O O . THR A 1 96 ? 37.555 7.086 3.787 1.00 49.78 96 THR A O 1
ATOM 707 N N . ARG A 1 97 ? 36.081 8.265 2.591 1.00 47.28 97 ARG A N 1
ATOM 708 C CA . ARG A 1 97 ? 37.088 9.153 2.001 1.00 47.28 97 ARG A CA 1
ATOM 709 C C . ARG A 1 97 ? 37.172 10.433 2.836 1.00 47.28 97 ARG A C 1
ATOM 711 O O . ARG A 1 97 ? 36.122 10.982 3.169 1.00 47.28 97 ARG A O 1
ATOM 718 N N . PRO A 1 98 ? 38.376 10.924 3.175 1.00 42.78 98 PRO A N 1
ATOM 719 C CA . PRO A 1 98 ? 38.508 12.174 3.907 1.00 42.78 98 PRO A CA 1
ATOM 720 C C . PRO A 1 98 ? 38.036 13.332 3.020 1.00 42.78 98 PRO A C 1
ATOM 722 O O . PRO A 1 98 ? 38.504 13.497 1.892 1.00 42.78 98 PRO A O 1
ATOM 725 N N . PHE A 1 99 ? 37.089 14.122 3.528 1.00 43.28 99 PHE A N 1
ATOM 726 C CA . PHE A 1 99 ? 36.706 15.403 2.942 1.00 43.28 99 PHE A CA 1
ATOM 727 C C . PHE A 1 99 ? 37.941 16.315 2.917 1.00 43.28 99 PHE A C 1
ATOM 729 O O . PHE A 1 99 ? 38.501 16.642 3.961 1.00 43.28 99 PHE A O 1
ATOM 736 N N . GLY A 1 100 ? 3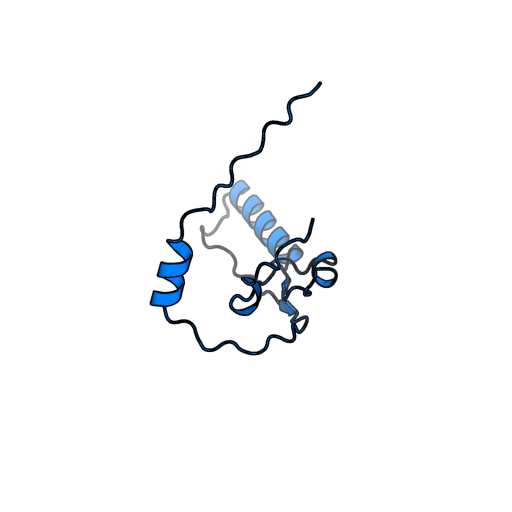8.390 16.695 1.720 1.00 40.84 100 GLY A N 1
ATOM 737 C CA . GLY A 1 100 ? 39.501 17.623 1.546 1.00 40.84 100 GLY A CA 1
ATOM 738 C C . GLY A 1 100 ? 39.130 19.015 2.052 1.00 40.84 100 GLY A C 1
ATOM 739 O O . GLY A 1 100 ? 38.149 19.605 1.605 1.00 40.84 100 GLY A O 1
ATOM 740 N N . THR A 1 101 ? 39.920 19.551 2.978 1.00 47.06 101 THR A N 1
ATOM 741 C CA . THR A 1 101 ? 39.835 20.947 3.410 1.00 47.06 101 THR A CA 1
ATOM 742 C C . THR A 1 101 ? 40.335 21.854 2.283 1.00 47.06 101 THR A C 1
ATOM 744 O O . THR A 1 101 ? 41.536 21.896 2.008 1.00 47.06 101 THR A O 1
ATOM 747 N N . THR A 1 102 ? 39.440 22.595 1.629 1.00 43.56 102 THR A N 1
ATOM 748 C CA . THR A 1 102 ? 39.834 23.694 0.738 1.00 43.56 102 THR A CA 1
ATOM 749 C C . THR A 1 102 ? 40.438 24.811 1.581 1.00 43.56 102 THR A C 1
ATOM 751 O O . THR A 1 102 ? 39.744 25.461 2.360 1.00 43.56 102 THR A O 1
ATOM 754 N N . ARG A 1 103 ? 41.743 25.043 1.429 1.00 40.47 103 ARG A N 1
ATOM 755 C CA . ARG A 1 103 ? 42.421 26.217 1.980 1.00 40.47 103 ARG A CA 1
ATOM 756 C C . ARG A 1 103 ? 42.119 27.401 1.057 1.00 40.47 103 ARG A C 1
ATOM 758 O O . ARG A 1 103 ? 42.626 27.442 -0.062 1.00 40.47 103 ARG A O 1
ATOM 765 N N . ALA A 1 104 ? 41.260 28.314 1.506 1.00 40.28 104 ALA A N 1
ATOM 766 C CA . ALA A 1 104 ? 41.069 29.609 0.862 1.00 40.28 104 ALA A CA 1
ATOM 767 C C . ALA A 1 104 ? 42.375 30.412 0.953 1.00 40.28 104 ALA A C 1
ATOM 769 O O . ALA A 1 104 ? 43.056 30.383 1.983 1.00 40.28 104 ALA A O 1
ATOM 770 N N . ARG A 1 105 ? 42.737 31.054 -0.154 1.00 49.16 105 ARG A N 1
ATOM 771 C CA . ARG A 1 105 ? 43.908 31.913 -0.304 1.00 49.16 105 ARG A CA 1
ATOM 772 C C . ARG A 1 105 ? 43.446 33.351 -0.449 1.00 49.16 105 ARG A C 1
ATOM 774 O O . ARG A 1 105 ? 42.358 33.532 -1.038 1.00 49.16 105 ARG A O 1
#

pLDDT: mean 72.32, std 19.2, range [35.69, 95.25]

Foldseek 3Di:
DDPDPDPVPQADADEAEAPDPCQVVDVVRHKYKHDPVVVQVVVVVVQVVCVVVVNHPDDDDDDDDIDIDCPDDPHPHDDDDDPVNVVVVVPDPDPDDDDDDDDDD

Secondary structure (DSSP, 8-state):
--PPP-GGGTT---EEES--GGGGGSSSPPEEEE--HHHHHHHHHHHHHHHHHT----SPPP----EEE------PPPP---HHHHHHHHTSPP--PPPP-----